Protein AF-A0A8T3RHS5-F1 (afdb_monomer)

Radius of gyration: 21.66 Å; Cα contacts (8 Å, |Δi|>4): 64; chains: 1; bounding box: 45×25×64 Å

Solvent-accessible surface area (backbone atoms only — not comparable to full-atom values): 4993 Å² total; per-residue (Å²): 110,71,66,56,52,51,51,30,51,50,26,48,51,51,25,53,52,33,49,54,50,30,52,55,30,49,53,49,23,53,53,27,46,55,48,23,54,50,34,44,55,33,31,78,69,68,74,46,57,71,64,60,25,53,54,26,46,51,51,21,50,57,30,44,53,52,24,54,55,31,52,54,49,29,54,54,27,49,52,46,32,51,43,38,75,72,61,70,69,73,94,75,84,89,78,134

Sequence (96 aa):
MLTALEETEGALLDFGHEQARRQFLQASAQASQQAADLARQRYDAGATDFLSVLDAERTLLEAQDRLAASETRTVTALVAVYKALGGGIPVSDAKR

Foldseek 3Di:
DVVLVVQLVVLVVQLVVLVVVLVVLVVQLVVLVVQLVVQVVCVVVVNDPVVSNVVSVVSNVVSVVSNVVSVVSNVVSVVSNCCSVPDPPDPPDDDD

pLDDT: mean 88.78, std 15.37, range [38.69, 98.69]

Secondary structure (DSSP, 8-state):
-HHHHHHHHHHHHHHHHHHHHHHHHHHHHHHHHHHHHHHHHHHHTTSS-HHHHHHHHHHHHHHHHHHHHHHHHHHHHHHHHHHHHHH------S--

Nearest PDB structures (foldseek):
  6zre-assembly2_B  TM=8.855E-01  e=1.985E-02  Pseudomonas aeruginosa PAO1
  5azs-assembly1_C  TM=8.484E-01  e=3.901E-02  Pseudomonas aeruginosa PAO1
  6ixg-assembly2_B  TM=8.280E-01  e=2.502E-01  Homo sapiens
  5c21-assembly1_A  TM=5.551E-01  e=5.169E-02  Escherichia coli
  5c22-assembly4_D  TM=6.712E-01  e=2.365E-01  Escherichia coli

Structure (mmCIF, N/CA/C/O backbone):
data_AF-A0A8T3RHS5-F1
#
_entry.id   AF-A0A8T3RHS5-F1
#
loop_
_atom_site.group_PDB
_atom_site.id
_atom_site.type_symbol
_atom_site.label_atom_id
_atom_site.label_alt_id
_atom_site.label_comp_id
_atom_site.label_asym_id
_atom_site.label_entity_id
_atom_site.label_seq_id
_atom_site.pdbx_PDB_ins_code
_atom_site.Cartn_x
_atom_site.Cartn_y
_atom_site.Cartn_z
_atom_site.occupancy
_atom_site.B_iso_or_equiv
_atom_site.auth_seq_id
_atom_site.auth_comp_id
_atom_site.auth_asym_id
_atom_site.auth_atom_id
_atom_site.pdbx_PDB_model_num
ATOM 1 N N . MET A 1 1 ? 25.151 -0.572 -30.726 1.00 60.56 1 MET A N 1
ATOM 2 C CA . MET A 1 1 ? 24.568 -1.845 -30.243 1.00 60.56 1 MET A CA 1
ATOM 3 C C . MET A 1 1 ? 24.772 -2.049 -28.748 1.00 60.56 1 MET A C 1
ATOM 5 O O . MET A 1 1 ? 23.790 -2.369 -28.103 1.00 60.56 1 MET A O 1
ATOM 9 N N . LEU A 1 2 ? 25.965 -1.810 -28.184 1.00 71.00 2 LEU A N 1
ATOM 10 C CA . LEU A 1 2 ? 26.192 -1.930 -26.733 1.00 71.00 2 LEU A CA 1
ATOM 11 C C . LEU A 1 2 ? 25.244 -1.045 -25.895 1.00 71.00 2 LEU A C 1
ATOM 13 O O . LEU A 1 2 ? 24.611 -1.542 -24.978 1.00 71.00 2 LEU A O 1
ATOM 17 N N . THR A 1 3 ? 25.047 0.213 -26.298 1.00 75.56 3 THR A N 1
ATOM 18 C CA . THR A 1 3 ? 24.155 1.168 -25.610 1.00 75.56 3 THR A CA 1
ATOM 19 C C . THR A 1 3 ? 22.690 0.724 -25.581 1.00 75.56 3 THR A C 1
ATOM 21 O O . THR A 1 3 ? 22.041 0.815 -24.553 1.00 75.56 3 THR A O 1
ATOM 24 N N . ALA A 1 4 ? 22.170 0.179 -26.685 1.00 72.31 4 ALA A N 1
ATOM 25 C CA . ALA A 1 4 ? 20.780 -0.283 -26.746 1.00 72.31 4 ALA A CA 1
ATOM 26 C C . ALA A 1 4 ? 20.539 -1.533 -25.876 1.00 72.31 4 ALA A C 1
ATOM 28 O O . ALA A 1 4 ? 19.453 -1.718 -25.327 1.00 72.31 4 ALA A O 1
ATOM 29 N N . LEU A 1 5 ? 21.555 -2.394 -25.740 1.00 77.12 5 LEU A N 1
ATOM 30 C CA . LEU A 1 5 ? 21.500 -3.546 -24.842 1.00 77.12 5 LEU A CA 1
ATOM 31 C C . LEU A 1 5 ? 21.523 -3.100 -23.374 1.00 77.12 5 LEU A C 1
ATOM 33 O O . LEU A 1 5 ? 20.706 -3.570 -22.591 1.00 77.12 5 LEU A O 1
ATOM 37 N N . GLU A 1 6 ? 22.400 -2.154 -23.037 1.00 81.88 6 GLU A N 1
ATOM 38 C CA . GLU A 1 6 ? 22.510 -1.561 -21.699 1.00 81.88 6 GLU A CA 1
ATOM 39 C C . GLU A 1 6 ? 21.215 -0.841 -21.277 1.00 81.88 6 GLU A C 1
ATOM 41 O O . GLU A 1 6 ? 20.723 -1.041 -20.169 1.00 81.88 6 GLU A O 1
ATOM 46 N N . GLU A 1 7 ? 20.589 -0.083 -22.183 1.00 77.19 7 GLU A N 1
ATOM 47 C CA . GLU A 1 7 ? 19.284 0.557 -21.950 1.00 77.19 7 GLU A CA 1
ATOM 48 C C . GLU A 1 7 ? 18.161 -0.464 -21.703 1.00 77.19 7 GLU A C 1
ATOM 50 O O . GLU A 1 7 ? 17.290 -0.252 -20.857 1.00 77.19 7 GLU A O 1
ATOM 55 N N . THR A 1 8 ? 18.182 -1.591 -22.420 1.00 85.12 8 THR A N 1
ATOM 56 C CA . THR A 1 8 ? 17.193 -2.666 -22.245 1.00 85.12 8 THR A CA 1
ATOM 57 C C . THR A 1 8 ? 17.382 -3.385 -20.912 1.00 85.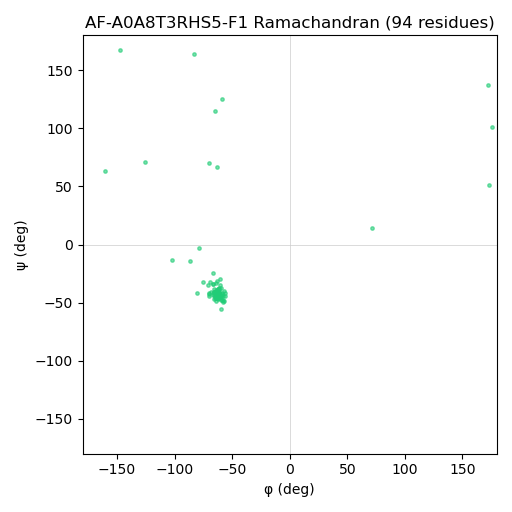12 8 THR A C 1
ATOM 59 O O . THR A 1 8 ? 16.403 -3.661 -20.217 1.00 85.12 8 THR A O 1
ATOM 62 N N . GLU A 1 9 ? 18.629 -3.674 -20.540 1.00 86.62 9 GLU A N 1
ATOM 63 C CA . GLU A 1 9 ? 18.970 -4.288 -19.257 1.00 86.62 9 GLU A CA 1
ATOM 64 C C . GLU A 1 9 ? 18.561 -3.385 -18.088 1.00 86.62 9 GLU A C 1
ATOM 66 O O . GLU A 1 9 ? 17.885 -3.849 -17.169 1.00 86.62 9 GLU A O 1
ATOM 71 N N . GLY A 1 10 ? 18.862 -2.085 -18.173 1.00 88.69 10 GLY A N 1
ATOM 72 C CA . GLY A 1 10 ? 18.422 -1.096 -17.189 1.00 88.69 10 GLY A CA 1
ATOM 73 C C . GLY A 1 10 ? 16.900 -1.071 -17.026 1.00 88.69 10 GLY A C 1
ATOM 74 O O . GLY A 1 10 ? 16.394 -1.194 -15.912 1.00 88.69 10 GLY A O 1
ATOM 75 N N . ALA A 1 11 ? 16.153 -1.016 -18.134 1.00 88.88 11 ALA A N 1
ATOM 76 C CA . ALA A 1 11 ? 14.691 -1.009 -18.092 1.00 88.88 11 ALA A CA 1
ATOM 77 C C . ALA A 1 11 ? 14.099 -2.292 -17.471 1.00 88.88 11 ALA A C 1
ATOM 79 O O . ALA A 1 11 ? 13.108 -2.229 -16.738 1.00 88.88 11 ALA A O 1
ATOM 80 N N . LEU A 1 12 ? 14.692 -3.459 -17.750 1.00 91.06 12 LEU A N 1
ATOM 81 C CA . LEU A 1 12 ? 14.258 -4.740 -17.182 1.00 91.06 12 LEU A CA 1
ATOM 82 C C . LEU A 1 12 ? 14.536 -4.829 -15.677 1.00 91.06 12 LEU A C 1
ATOM 84 O O . LEU A 1 12 ? 13.680 -5.312 -14.931 1.00 91.06 12 LEU A O 1
ATOM 88 N N . LEU A 1 13 ? 15.701 -4.351 -15.232 1.00 94.12 13 LEU A N 1
ATOM 89 C CA . LEU A 1 13 ? 16.052 -4.291 -13.812 1.00 94.12 13 LEU A CA 1
ATOM 90 C C . LEU A 1 13 ? 15.096 -3.373 -13.044 1.00 94.12 13 LEU A C 1
ATOM 92 O O . LEU A 1 13 ? 14.543 -3.781 -12.020 1.00 94.12 13 LEU A O 1
ATOM 96 N N . ASP A 1 14 ? 14.830 -2.178 -13.574 1.00 91.69 14 ASP A N 1
ATOM 97 C CA . ASP A 1 14 ? 13.896 -1.223 -12.973 1.00 91.69 14 ASP A CA 1
ATOM 98 C C . ASP A 1 14 ? 12.477 -1.797 -12.873 1.00 91.69 14 ASP A C 1
ATOM 100 O O . ASP A 1 14 ? 11.822 -1.687 -11.831 1.00 91.69 14 ASP A O 1
ATOM 104 N N . PHE A 1 15 ? 12.005 -2.472 -13.926 1.00 93.38 15 PHE A N 1
ATOM 105 C CA . PHE A 1 15 ? 10.711 -3.150 -13.906 1.00 93.38 15 PHE A CA 1
ATOM 106 C C . PHE A 1 15 ? 10.653 -4.254 -12.841 1.00 93.38 15 PHE A C 1
ATOM 108 O O . PHE A 1 15 ? 9.683 -4.319 -12.080 1.00 93.38 15 PHE A O 1
ATOM 115 N N . GLY A 1 16 ? 11.691 -5.090 -12.744 1.00 94.81 16 GLY A N 1
ATOM 116 C CA . GLY A 1 16 ? 11.775 -6.142 -11.731 1.00 94.81 16 GLY A CA 1
ATOM 117 C C . GLY A 1 16 ? 11.724 -5.588 -10.303 1.00 94.81 16 GLY A C 1
ATOM 118 O O . GLY A 1 16 ? 10.981 -6.101 -9.460 1.00 94.81 16 GLY A O 1
ATOM 119 N N . HIS A 1 17 ? 12.450 -4.498 -10.037 1.00 95.56 17 HIS A N 1
ATOM 120 C CA . HIS A 1 17 ? 12.427 -3.817 -8.742 1.00 95.56 17 HIS A CA 1
ATOM 121 C C . HIS A 1 17 ? 11.053 -3.223 -8.410 1.00 95.56 17 HIS A C 1
ATOM 123 O O . HIS A 1 17 ? 10.549 -3.426 -7.301 1.00 95.56 17 HIS A O 1
ATOM 129 N N . GLU A 1 18 ? 10.410 -2.525 -9.351 1.00 94.69 18 GLU A N 1
ATOM 130 C CA . GLU A 1 18 ? 9.076 -1.955 -9.119 1.00 94.69 18 GLU A CA 1
ATOM 131 C C . GLU A 1 18 ? 8.007 -3.043 -8.948 1.00 94.69 18 GLU A C 1
ATOM 133 O O . GLU A 1 18 ? 7.112 -2.893 -8.112 1.00 94.69 18 GLU A O 1
ATOM 138 N N . GLN A 1 19 ? 8.132 -4.181 -9.638 1.00 95.88 19 GLN A N 1
ATOM 139 C CA . GLN A 1 19 ? 7.236 -5.321 -9.446 1.00 95.88 19 GLN A CA 1
ATOM 140 C C . GLN A 1 19 ? 7.361 -5.920 -8.037 1.00 95.88 19 GLN A C 1
ATOM 142 O O . GLN A 1 19 ? 6.340 -6.151 -7.383 1.00 95.88 19 GLN A O 1
ATOM 147 N N . ALA A 1 20 ? 8.584 -6.135 -7.542 1.00 97.38 20 ALA A N 1
ATOM 148 C CA . ALA A 1 20 ? 8.808 -6.615 -6.178 1.00 97.38 20 ALA A CA 1
ATOM 149 C C . ALA A 1 20 ? 8.270 -5.613 -5.142 1.00 97.38 20 ALA A C 1
ATOM 151 O O . ALA A 1 20 ? 7.540 -5.981 -4.219 1.00 97.38 20 ALA A O 1
ATOM 152 N N . ARG A 1 21 ? 8.551 -4.319 -5.336 1.00 97.06 21 ARG A N 1
ATOM 153 C CA . ARG A 1 21 ? 8.037 -3.239 -4.485 1.00 97.06 21 ARG A CA 1
ATOM 154 C C . ARG A 1 21 ? 6.509 -3.216 -4.436 1.00 97.06 21 ARG A C 1
ATOM 156 O O . ARG A 1 21 ? 5.941 -3.095 -3.351 1.00 97.06 21 ARG A O 1
ATOM 163 N N . ARG A 1 22 ? 5.841 -3.361 -5.585 1.00 97.81 22 ARG A N 1
ATOM 164 C CA . ARG A 1 22 ? 4.375 -3.424 -5.670 1.00 97.81 22 ARG A CA 1
ATOM 165 C C . ARG A 1 22 ? 3.817 -4.578 -4.836 1.00 97.81 22 ARG A C 1
ATOM 167 O O . ARG A 1 22 ? 2.845 -4.368 -4.119 1.00 97.81 22 ARG A O 1
ATOM 174 N N . GLN A 1 23 ? 4.436 -5.759 -4.879 1.00 98.06 23 GLN A N 1
ATOM 175 C CA . GLN A 1 23 ? 3.995 -6.916 -4.087 1.00 98.06 23 GLN A CA 1
ATOM 176 C C . GLN A 1 23 ? 4.083 -6.649 -2.577 1.00 98.06 23 GLN A C 1
ATOM 178 O O . GLN A 1 23 ? 3.132 -6.930 -1.847 1.00 98.06 23 GLN A O 1
ATOM 183 N N . PHE A 1 24 ? 5.177 -6.042 -2.105 1.00 98.31 24 PHE A N 1
ATOM 184 C CA . PHE A 1 24 ? 5.302 -5.658 -0.694 1.00 98.31 24 PHE A CA 1
ATOM 185 C C . PHE A 1 24 ? 4.256 -4.621 -0.276 1.00 98.31 24 PHE A C 1
ATOM 187 O O . PHE A 1 24 ? 3.655 -4.738 0.792 1.00 98.31 24 PHE A O 1
ATOM 194 N N . LEU A 1 25 ? 4.001 -3.620 -1.121 1.00 98.31 25 LEU A N 1
ATOM 195 C CA . LEU A 1 25 ? 2.985 -2.601 -0.851 1.00 98.31 25 LEU A CA 1
ATOM 196 C C . LEU A 1 25 ? 1.569 -3.178 -0.863 1.00 98.31 25 LEU A C 1
ATOM 198 O O . LEU A 1 25 ? 0.739 -2.768 -0.057 1.00 98.31 25 LEU A O 1
ATOM 202 N N . GLN A 1 26 ? 1.306 -4.169 -1.714 1.00 98.50 26 GLN A N 1
ATO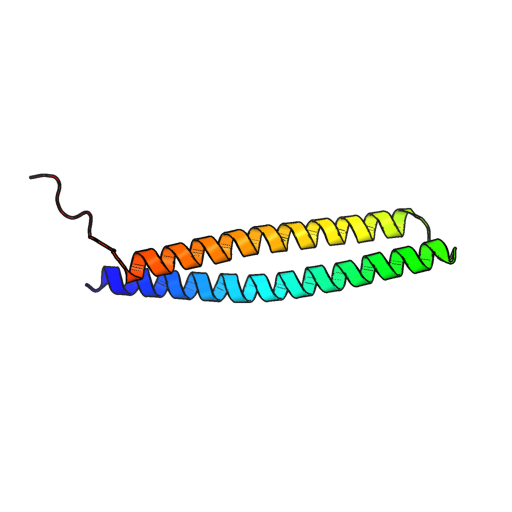M 203 C CA . GLN A 1 26 ? 0.038 -4.886 -1.728 1.00 98.50 26 GLN A CA 1
ATOM 204 C C . GLN A 1 26 ? -0.180 -5.648 -0.418 1.00 98.50 26 GLN A C 1
ATOM 206 O O . GLN A 1 26 ? -1.250 -5.534 0.180 1.00 98.50 26 GLN A O 1
ATOM 211 N N . ALA A 1 27 ? 0.838 -6.364 0.065 1.00 98.44 27 ALA A N 1
ATOM 212 C CA . ALA A 1 27 ? 0.776 -7.042 1.358 1.00 98.44 27 ALA A CA 1
ATOM 213 C C . ALA A 1 27 ? 0.582 -6.044 2.515 1.00 98.44 27 ALA A C 1
ATOM 215 O O . ALA A 1 27 ? -0.222 -6.284 3.414 1.00 98.44 27 ALA A O 1
ATOM 216 N N . SER A 1 28 ? 1.260 -4.890 2.464 1.00 98.25 28 SER A N 1
ATOM 217 C CA . SER A 1 28 ? 1.090 -3.815 3.449 1.00 98.25 28 SER A CA 1
ATOM 218 C C . SER A 1 28 ? -0.337 -3.266 3.463 1.00 98.25 28 SER A C 1
ATOM 220 O O . SER A 1 28 ? -0.908 -3.117 4.538 1.00 98.25 28 SER A O 1
ATOM 222 N N . ALA A 1 29 ? -0.930 -2.989 2.298 1.00 98.56 29 ALA A N 1
ATOM 223 C CA . ALA A 1 29 ? -2.300 -2.486 2.208 1.00 98.56 29 ALA A CA 1
ATOM 224 C C . ALA A 1 29 ?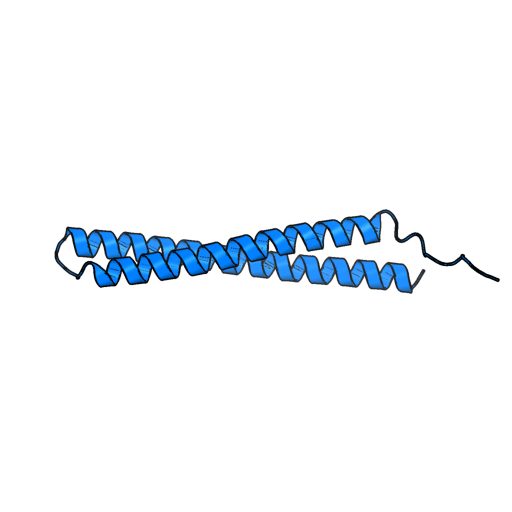 -3.320 -3.511 2.732 1.00 98.56 29 ALA A C 1
ATOM 226 O O . ALA A 1 29 ? -4.254 -3.145 3.441 1.00 98.56 29 ALA A O 1
ATOM 227 N N . GLN A 1 30 ? -3.110 -4.803 2.453 1.00 98.62 30 GLN A N 1
ATOM 228 C CA . GLN A 1 30 ? -3.941 -5.881 2.998 1.00 98.62 30 GLN A CA 1
ATOM 229 C C . GLN A 1 30 ? -3.843 -5.975 4.526 1.00 98.62 30 GLN A C 1
ATOM 231 O O . GLN A 1 30 ? -4.863 -6.122 5.195 1.00 98.62 30 GLN A O 1
ATOM 236 N N . ALA A 1 31 ? -2.639 -5.854 5.090 1.00 98.56 31 ALA A N 1
ATOM 237 C CA . ALA A 1 31 ? -2.451 -5.850 6.538 1.00 98.56 31 ALA A CA 1
ATOM 238 C C . ALA A 1 31 ? -3.122 -4.631 7.197 1.00 98.56 31 ALA A C 1
ATOM 240 O O . ALA A 1 31 ? -3.799 -4.773 8.215 1.00 98.56 31 ALA A O 1
ATOM 241 N N . SER A 1 32 ? -2.998 -3.443 6.597 1.00 98.44 32 SER A N 1
ATOM 242 C CA . SER A 1 32 ? -3.685 -2.241 7.081 1.00 98.44 32 SER A CA 1
ATOM 243 C C . SER A 1 32 ? -5.209 -2.360 6.990 1.00 98.44 32 SER A C 1
ATOM 245 O O . SER A 1 32 ? -5.899 -1.868 7.878 1.00 98.44 32 SER A O 1
ATOM 247 N N . GLN A 1 33 ? -5.742 -3.060 5.981 1.00 98.69 33 GLN A N 1
ATOM 248 C CA . GLN A 1 33 ? -7.183 -3.318 5.871 1.00 98.69 33 GLN A CA 1
ATOM 249 C C . GLN A 1 33 ? -7.665 -4.172 7.043 1.00 98.69 33 GLN A C 1
ATOM 251 O O . GLN A 1 33 ? -8.613 -3.803 7.727 1.00 98.69 33 GLN A O 1
ATOM 256 N N . GLN A 1 34 ? -6.959 -5.268 7.332 1.00 98.62 34 GLN A N 1
ATOM 257 C CA . GLN A 1 34 ? -7.281 -6.134 8.468 1.00 98.62 34 GLN A CA 1
ATOM 258 C C . GLN A 1 34 ? -7.215 -5.377 9.803 1.00 98.62 34 GLN A C 1
ATOM 260 O O . GLN A 1 34 ? -8.037 -5.610 10.689 1.00 98.62 34 GLN A O 1
ATOM 265 N N . ALA A 1 35 ? -6.260 -4.453 9.950 1.00 98.19 35 ALA A N 1
ATOM 266 C CA . ALA A 1 35 ? -6.157 -3.604 11.133 1.00 98.19 35 ALA A CA 1
ATOM 267 C C . ALA A 1 35 ? -7.352 -2.644 11.270 1.00 98.19 35 ALA A C 1
ATOM 269 O O . ALA A 1 35 ? -7.898 -2.520 12.367 1.00 98.19 35 ALA A O 1
ATOM 270 N N . ALA A 1 36 ? -7.787 -2.011 10.175 1.00 98.56 36 ALA A N 1
ATOM 271 C CA . ALA A 1 36 ? -8.968 -1.147 10.160 1.00 98.56 36 ALA A CA 1
ATOM 272 C C . ALA A 1 36 ? -10.251 -1.927 10.490 1.00 98.56 36 ALA A C 1
ATOM 274 O O . ALA A 1 36 ? -11.033 -1.496 11.340 1.00 98.56 36 ALA A O 1
ATOM 275 N N . ASP A 1 37 ? -10.419 -3.118 9.910 1.00 98.44 37 ASP A N 1
ATOM 276 C CA . ASP A 1 37 ? -11.563 -3.993 10.177 1.00 98.44 37 ASP A CA 1
ATOM 277 C C . ASP A 1 37 ? -11.608 -4.416 11.655 1.00 98.44 37 ASP A C 1
ATOM 279 O O . ASP A 1 37 ? -12.661 -4.375 12.296 1.00 98.44 37 ASP A O 1
ATOM 283 N N . LEU A 1 38 ? -10.457 -4.776 12.234 1.00 98.25 38 LEU A N 1
ATOM 284 C CA . LEU A 1 38 ? -10.351 -5.126 13.651 1.00 98.25 38 LEU A CA 1
ATOM 285 C C . LEU A 1 38 ? -10.630 -3.924 14.565 1.00 98.25 38 LEU A C 1
ATOM 287 O O . LEU A 1 38 ? -11.290 -4.075 15.595 1.00 98.25 38 LEU A O 1
ATOM 291 N N . ALA A 1 39 ? -10.135 -2.736 14.212 1.00 98.12 39 ALA A N 1
ATOM 292 C CA . ALA A 1 39 ? -10.403 -1.515 14.965 1.00 98.12 39 ALA A CA 1
ATOM 293 C C . ALA A 1 39 ? -11.905 -1.195 14.968 1.00 98.12 39 ALA A C 1
ATOM 295 O O . ALA A 1 39 ? -12.467 -0.923 16.031 1.00 98.12 39 ALA A O 1
ATOM 296 N N . ARG A 1 40 ? -12.575 -1.321 13.813 1.00 98.06 40 ARG A N 1
ATOM 297 C CA . ARG A 1 40 ? -14.031 -1.168 13.696 1.00 98.06 40 ARG A CA 1
ATOM 298 C C . ARG A 1 40 ? -14.771 -2.152 14.5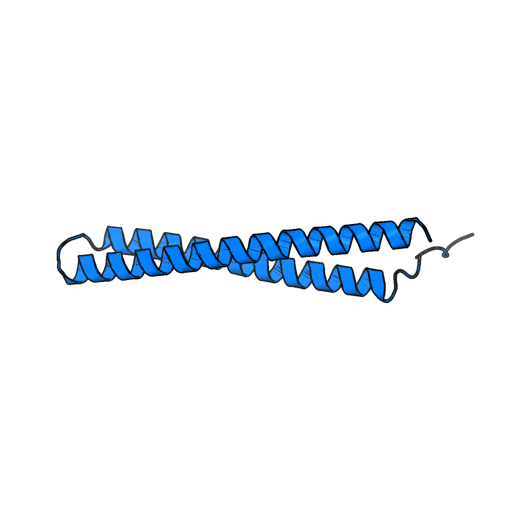99 1.00 98.06 40 ARG A C 1
ATOM 300 O O . ARG A 1 40 ? -15.581 -1.718 15.409 1.00 98.06 40 ARG A O 1
ATOM 307 N N . GLN A 1 41 ? -14.422 -3.438 14.549 1.00 98.25 41 GLN A N 1
ATOM 308 C CA . GLN A 1 41 ? -15.043 -4.462 15.401 1.00 98.25 41 GLN A CA 1
ATOM 309 C C . GLN A 1 41 ? -14.883 -4.160 16.897 1.00 98.25 41 GLN A C 1
ATOM 311 O O . GLN A 1 41 ? -15.822 -4.328 17.673 1.00 98.25 41 GLN A O 1
ATOM 316 N N . ARG A 1 42 ? -13.700 -3.696 17.323 1.00 97.69 42 ARG A N 1
ATOM 317 C CA . ARG A 1 42 ? -13.461 -3.304 18.721 1.00 97.69 42 ARG A CA 1
ATOM 318 C C . ARG A 1 42 ? -14.287 -2.088 19.123 1.00 97.69 42 ARG A C 1
ATOM 320 O O . ARG A 1 42 ? -14.759 -2.047 20.255 1.00 97.69 42 ARG A O 1
ATOM 327 N N . TYR A 1 43 ? -14.447 -1.115 18.229 1.00 97.75 43 TYR A N 1
ATOM 328 C CA . TYR A 1 43 ? -15.273 0.065 18.478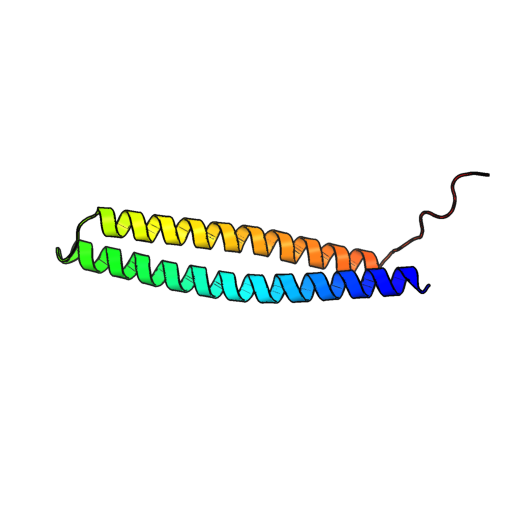 1.00 97.75 43 TYR A CA 1
ATOM 329 C C . TYR A 1 43 ? -16.749 -0.318 18.613 1.00 97.75 43 TYR A C 1
ATOM 331 O O . TYR A 1 43 ? -17.389 0.067 19.588 1.00 97.75 43 TYR A O 1
ATOM 339 N N . ASP A 1 44 ? -17.256 -1.150 17.702 1.00 97.12 44 ASP A N 1
ATOM 340 C CA . ASP A 1 44 ? -18.644 -1.625 17.720 1.00 97.12 44 ASP A CA 1
ATOM 341 C C . ASP A 1 44 ? -18.944 -2.462 18.977 1.00 97.12 44 ASP A C 1
ATOM 343 O O . ASP A 1 44 ? -20.047 -2.420 19.520 1.00 97.12 44 ASP A O 1
ATOM 347 N N . ALA A 1 45 ? -17.939 -3.180 19.490 1.00 97.50 45 ALA A N 1
ATOM 348 C CA . ALA A 1 45 ? -18.003 -3.898 20.761 1.00 97.50 45 ALA A CA 1
ATOM 349 C C . ALA A 1 45 ? -17.827 -2.997 22.005 1.00 97.50 45 ALA A C 1
ATOM 351 O O . ALA A 1 45 ? -17.876 -3.497 23.129 1.00 97.50 45 ALA A O 1
ATOM 352 N N . GLY A 1 46 ? -17.582 -1.693 21.835 1.00 95.75 46 GLY A N 1
ATOM 353 C CA . GLY A 1 46 ? -17.342 -0.740 22.925 1.00 95.75 46 GLY A CA 1
ATOM 354 C C . GLY A 1 46 ? -15.986 -0.895 23.627 1.00 95.75 46 GLY A C 1
ATOM 355 O O . GLY A 1 46 ? -15.792 -0.354 24.713 1.00 95.75 46 GLY A O 1
ATOM 356 N N . ALA A 1 47 ? -15.048 -1.638 23.035 1.00 93.50 47 ALA A N 1
ATOM 357 C CA . ALA A 1 47 ? -13.735 -1.934 23.610 1.00 93.50 47 ALA A CA 1
ATOM 358 C C . ALA A 1 47 ? -12.667 -0.867 23.303 1.00 93.50 47 ALA A C 1
ATOM 360 O O . ALA A 1 47 ? -11.594 -0.878 23.906 1.00 93.50 47 ALA A O 1
ATOM 361 N N . THR A 1 48 ? -12.920 0.031 22.348 1.00 93.50 48 THR A N 1
ATOM 362 C CA . THR A 1 48 ? -12.016 1.129 21.979 1.00 93.50 48 THR A CA 1
ATOM 363 C C . THR A 1 48 ? -12.803 2.358 21.526 1.00 93.50 48 THR A C 1
ATOM 365 O O . THR A 1 48 ? -14.012 2.281 21.306 1.00 93.50 48 THR A O 1
ATOM 368 N N . ASP A 1 49 ? -12.126 3.497 21.412 1.00 95.25 49 ASP A N 1
ATOM 369 C CA . ASP A 1 49 ? -12.720 4.741 20.936 1.00 95.25 49 ASP A CA 1
ATOM 370 C C . ASP A 1 49 ? -12.764 4.819 19.401 1.00 95.25 49 ASP A C 1
ATOM 372 O O . ASP A 1 49 ? -12.107 4.073 18.675 1.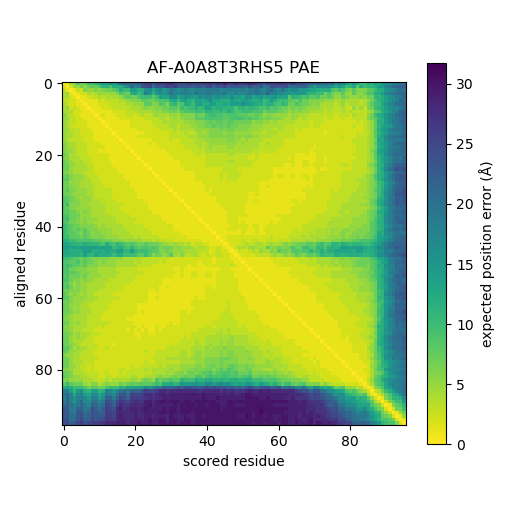00 95.25 49 ASP A O 1
ATOM 376 N N . PHE A 1 50 ? -13.569 5.748 18.881 1.00 95.81 50 PHE A N 1
ATOM 377 C CA . PHE A 1 50 ? -13.685 5.946 17.434 1.00 95.81 50 PHE A CA 1
ATOM 378 C C . PHE A 1 50 ? -12.388 6.48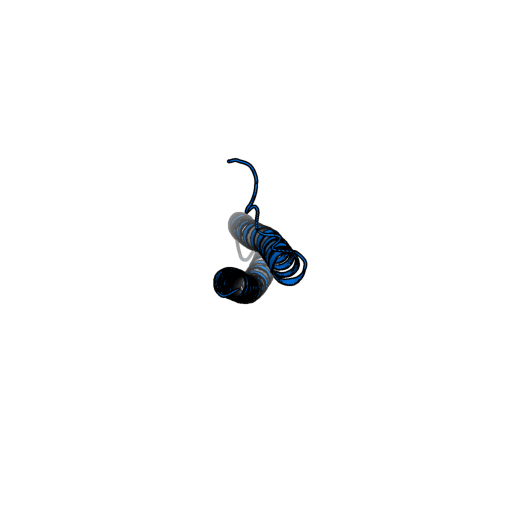8 16.807 1.00 95.81 50 PHE A C 1
ATOM 380 O O . PHE A 1 50 ? -12.135 6.261 15.624 1.00 95.81 50 PHE A O 1
ATOM 387 N N . LEU A 1 51 ? -11.547 7.173 17.594 1.00 97.25 51 LEU A N 1
ATOM 388 C CA . LEU A 1 51 ? -10.255 7.693 17.139 1.00 97.25 51 LEU A CA 1
ATOM 389 C C . LEU A 1 51 ? -9.312 6.569 16.709 1.00 97.25 51 LEU A C 1
ATOM 391 O O . LEU A 1 51 ? -8.651 6.699 15.684 1.00 97.25 51 LEU A O 1
ATOM 395 N N . SER A 1 52 ? -9.314 5.447 17.430 1.00 95.94 52 SER A N 1
ATOM 396 C CA . SER A 1 52 ? -8.529 4.264 17.071 1.00 95.94 52 SER A CA 1
ATOM 397 C C . SER A 1 52 ? -8.912 3.700 15.701 1.00 95.94 52 SER A C 1
ATOM 399 O O . SER A 1 52 ? -8.070 3.142 14.998 1.00 95.94 52 SER A O 1
ATOM 401 N N . VAL A 1 53 ? -10.169 3.869 15.283 1.00 98.00 53 VAL A N 1
ATOM 402 C CA . VAL A 1 53 ? -10.600 3.437 13.952 1.00 98.00 53 VAL A CA 1
ATOM 403 C C . VAL A 1 53 ? -10.216 4.437 12.874 1.00 98.00 53 VAL A C 1
ATOM 405 O O . VAL A 1 53 ? -9.720 4.027 11.831 1.00 98.00 53 VAL A O 1
ATOM 408 N N . LEU A 1 54 ? -10.374 5.736 13.138 1.00 98.25 54 LEU A N 1
ATOM 409 C CA . LEU A 1 54 ? -9.909 6.791 12.234 1.00 98.25 54 LEU A CA 1
ATOM 410 C C . LEU A 1 54 ? -8.405 6.682 11.951 1.00 98.25 54 LEU A C 1
ATOM 412 O O . LEU A 1 54 ? -7.979 6.869 10.815 1.00 98.25 54 LEU A O 1
ATOM 416 N N . ASP A 1 55 ? -7.601 6.365 12.966 1.00 98.12 55 ASP A N 1
ATOM 417 C CA . ASP A 1 55 ? -6.155 6.180 12.812 1.00 98.12 55 ASP A CA 1
ATOM 418 C C . ASP A 1 55 ? -5.816 4.955 11.942 1.00 98.12 55 ASP A C 1
ATOM 420 O O . ASP A 1 55 ? -4.976 5.025 11.036 1.00 98.12 55 ASP A O 1
ATOM 424 N N . ALA A 1 56 ? -6.535 3.846 12.140 1.00 98.00 56 ALA A N 1
ATOM 425 C CA . ALA A 1 56 ? -6.381 2.647 11.322 1.00 98.00 56 ALA A CA 1
ATOM 426 C C . ALA A 1 56 ? -6.841 2.866 9.866 1.00 98.00 56 ALA A C 1
ATOM 428 O O . ALA A 1 56 ? -6.136 2.475 8.934 1.00 98.00 56 ALA A O 1
ATOM 429 N N . GLU A 1 57 ? -7.976 3.538 9.654 1.00 98.25 57 GLU A N 1
ATOM 430 C CA . GLU A 1 57 ? -8.485 3.916 8.328 1.00 98.25 57 GLU A CA 1
ATOM 431 C C . GLU A 1 57 ? -7.525 4.879 7.610 1.00 98.25 57 GLU A C 1
ATOM 433 O O . GLU A 1 57 ? -7.255 4.712 6.420 1.00 98.25 57 GLU A O 1
ATOM 438 N N . ARG A 1 58 ? -6.932 5.842 8.328 1.00 98.50 58 ARG A N 1
ATOM 439 C CA . ARG A 1 58 ? -5.894 6.728 7.781 1.00 98.50 58 ARG A CA 1
ATOM 440 C C . ARG A 1 58 ? -4.659 5.943 7.344 1.00 98.50 58 ARG A C 1
ATOM 442 O O . ARG A 1 58 ? -4.146 6.167 6.250 1.00 98.50 58 ARG A O 1
ATOM 449 N N . THR A 1 59 ? -4.195 5.014 8.174 1.00 98.38 59 THR A N 1
ATOM 450 C CA . THR A 1 59 ? -3.045 4.157 7.850 1.00 98.38 59 THR A CA 1
ATOM 451 C C . THR A 1 59 ? -3.321 3.294 6.616 1.00 98.38 59 THR A C 1
ATOM 453 O O . THR A 1 59 ? -2.456 3.152 5.751 1.00 98.38 59 THR A O 1
ATOM 456 N N . LEU A 1 60 ? -4.534 2.743 6.506 1.00 98.62 60 LEU A N 1
ATOM 457 C CA . LEU A 1 60 ? -4.992 2.013 5.326 1.00 98.62 60 LEU A CA 1
ATOM 458 C C . LEU A 1 60 ? -4.963 2.886 4.070 1.00 98.62 60 LEU A C 1
ATOM 460 O O . LEU A 1 60 ? -4.413 2.454 3.057 1.00 98.62 60 LEU A O 1
ATOM 464 N N . LEU A 1 61 ? -5.501 4.104 4.142 1.00 98.62 61 LEU A N 1
ATOM 465 C CA . LEU A 1 61 ? -5.502 5.036 3.017 1.00 98.62 61 LEU A CA 1
ATOM 466 C C . LEU A 1 61 ? -4.072 5.342 2.549 1.00 98.62 61 LEU A C 1
ATOM 468 O O . LEU A 1 61 ? -3.760 5.197 1.370 1.00 98.62 61 LEU A O 1
ATOM 472 N N . GLU A 1 62 ? -3.165 5.654 3.477 1.00 98.62 62 GLU A N 1
ATOM 473 C CA . GLU A 1 62 ? -1.758 5.904 3.149 1.00 98.62 62 GLU A CA 1
ATOM 474 C C . GLU A 1 62 ? -1.073 4.679 2.510 1.00 98.62 62 GLU A C 1
ATOM 476 O O . GLU A 1 62 ? -0.215 4.828 1.634 1.00 98.62 62 GLU A O 1
ATOM 481 N N . ALA A 1 63 ? -1.425 3.459 2.926 1.00 98.50 63 ALA A N 1
ATOM 482 C CA . ALA A 1 63 ? -0.903 2.232 2.327 1.00 98.50 63 ALA A CA 1
ATOM 483 C C . ALA A 1 63 ? -1.450 2.001 0.906 1.00 98.50 63 ALA A C 1
ATOM 485 O O . ALA A 1 63 ? -0.687 1.636 0.006 1.00 98.50 63 ALA A O 1
ATOM 486 N N . GLN A 1 64 ? -2.744 2.253 0.690 1.00 98.56 64 GLN A N 1
ATOM 487 C CA . GLN A 1 64 ? -3.393 2.164 -0.621 1.00 98.56 64 GLN A CA 1
ATOM 488 C C . GLN A 1 64 ? -2.825 3.193 -1.607 1.00 98.56 64 GLN A C 1
ATOM 490 O O . GLN A 1 64 ? -2.510 2.832 -2.741 1.00 98.56 64 GLN A O 1
ATOM 495 N N . ASP A 1 65 ? -2.587 4.429 -1.165 1.00 98.62 65 ASP A N 1
ATOM 496 C CA . ASP A 1 65 ? -1.972 5.478 -1.987 1.00 98.62 65 ASP A CA 1
ATOM 497 C C . ASP A 1 65 ? -0.564 5.083 -2.450 1.00 98.62 65 ASP A C 1
ATOM 499 O O . ASP A 1 65 ? -0.203 5.226 -3.625 1.00 98.62 65 ASP A O 1
ATOM 503 N N . ARG A 1 66 ? 0.249 4.522 -1.543 1.00 98.25 66 ARG A N 1
ATOM 504 C CA . ARG A 1 66 ? 1.592 4.027 -1.889 1.00 98.25 66 ARG A CA 1
ATOM 505 C C . ARG A 1 66 ? 1.523 2.882 -2.893 1.00 98.25 66 ARG A C 1
ATOM 507 O O . ARG A 1 66 ? 2.338 2.863 -3.822 1.00 98.25 66 ARG A O 1
ATOM 514 N N . LEU A 1 67 ? 0.580 1.952 -2.715 1.00 98.44 67 LEU A N 1
ATOM 515 C CA . LEU A 1 67 ? 0.345 0.861 -3.657 1.00 98.44 67 LEU A CA 1
ATOM 516 C C . LEU A 1 67 ? -0.009 1.419 -5.037 1.00 98.44 67 LEU A C 1
ATOM 518 O O . LEU A 1 67 ? 0.728 1.138 -5.978 1.00 98.44 67 LEU A O 1
ATOM 522 N N . ALA A 1 68 ? -1.028 2.273 -5.149 1.00 98.06 68 ALA A N 1
ATOM 523 C CA . ALA A 1 68 ? -1.474 2.868 -6.413 1.00 98.06 68 ALA A CA 1
ATOM 524 C C . ALA A 1 68 ? -0.347 3.623 -7.145 1.00 98.06 68 ALA A C 1
ATOM 526 O O . ALA A 1 68 ? -0.144 3.469 -8.357 1.00 98.06 68 ALA A O 1
ATOM 527 N N . ALA A 1 69 ? 0.467 4.382 -6.403 1.00 97.81 69 ALA A N 1
ATOM 528 C CA . ALA A 1 69 ? 1.650 5.030 -6.959 1.00 97.81 69 ALA A CA 1
ATOM 529 C C . ALA A 1 69 ? 2.673 4.010 -7.502 1.00 97.81 69 ALA A C 1
ATOM 531 O O . ALA A 1 69 ? 3.302 4.248 -8.534 1.00 97.81 69 ALA A O 1
ATOM 532 N N . SER A 1 70 ? 2.846 2.866 -6.832 1.00 97.38 70 SER A N 1
ATOM 533 C CA . SER A 1 70 ? 3.728 1.786 -7.295 1.00 97.38 70 SER A CA 1
ATOM 534 C C . SER A 1 70 ? 3.182 1.046 -8.507 1.00 97.38 70 SER A C 1
ATOM 536 O O . SER A 1 70 ? 3.961 0.653 -9.372 1.00 97.38 70 SER A O 1
ATOM 538 N N . GLU A 1 71 ? 1.865 0.873 -8.612 1.00 96.69 71 GLU A N 1
ATOM 539 C CA . GLU A 1 71 ? 1.244 0.288 -9.804 1.00 96.69 71 GLU A CA 1
ATOM 540 C C . GLU A 1 71 ? 1.497 1.174 -11.027 1.00 96.69 71 GLU A C 1
ATOM 542 O O . GLU A 1 71 ? 1.937 0.685 -12.067 1.00 96.69 71 GLU A O 1
ATOM 547 N N . THR A 1 72 ? 1.343 2.491 -10.865 1.00 96.62 72 THR A N 1
ATOM 548 C CA . THR A 1 72 ? 1.635 3.479 -11.916 1.00 96.62 72 THR A CA 1
ATOM 549 C C . THR A 1 72 ? 3.098 3.416 -12.366 1.00 96.62 72 THR A C 1
ATOM 551 O O . THR A 1 72 ? 3.385 3.397 -13.567 1.00 96.62 72 THR A O 1
ATOM 554 N N . ARG A 1 73 ? 4.041 3.330 -11.417 1.00 94.94 73 ARG A N 1
ATOM 555 C CA . ARG A 1 73 ? 5.469 3.155 -11.727 1.00 94.94 73 ARG A CA 1
ATOM 556 C C . ARG A 1 73 ? 5.750 1.831 -12.432 1.00 94.94 73 ARG A C 1
ATOM 558 O O . ARG A 1 73 ? 6.457 1.835 -13.431 1.00 94.94 73 ARG A O 1
ATOM 565 N N . THR A 1 74 ? 5.144 0.733 -11.981 1.00 94.31 74 THR A N 1
ATOM 566 C CA . THR A 1 74 ? 5.305 -0.597 -12.595 1.00 94.31 74 THR A CA 1
ATOM 567 C C . THR A 1 74 ? 4.857 -0.590 -14.059 1.00 94.31 74 THR A C 1
ATOM 569 O O . THR A 1 74 ? 5.563 -1.096 -14.928 1.00 94.31 74 THR A O 1
ATOM 572 N N . VAL A 1 75 ? 3.709 0.029 -14.358 1.00 93.50 75 VAL A N 1
ATOM 573 C CA . VAL A 1 75 ? 3.209 0.166 -15.737 1.00 93.50 75 VAL A CA 1
ATOM 574 C C . VAL A 1 75 ? 4.134 1.053 -16.573 1.00 93.50 75 VAL A C 1
ATOM 576 O O . VAL A 1 75 ? 4.431 0.725 -17.719 1.00 93.50 75 VAL A O 1
ATOM 579 N N . THR A 1 76 ? 4.636 2.147 -16.001 1.00 93.44 76 THR A N 1
ATOM 580 C CA . THR A 1 76 ? 5.574 3.046 -16.692 1.00 93.44 76 THR A CA 1
ATOM 581 C C . THR A 1 76 ? 6.893 2.339 -17.019 1.00 93.44 76 THR A C 1
ATOM 583 O O . THR A 1 76 ? 7.381 2.450 -18.144 1.00 93.44 76 THR A O 1
ATOM 586 N N . ALA A 1 77 ? 7.433 1.560 -16.078 1.00 90.94 77 ALA A N 1
ATOM 587 C CA . ALA A 1 77 ? 8.628 0.745 -16.279 1.00 90.94 77 ALA A CA 1
ATOM 588 C C . ALA A 1 77 ? 8.403 -0.324 -17.360 1.00 90.94 77 ALA A C 1
ATOM 590 O O . ALA A 1 77 ? 9.238 -0.496 -18.243 1.00 90.94 77 ALA A O 1
ATOM 591 N N . LEU A 1 78 ? 7.230 -0.966 -17.380 1.00 91.12 7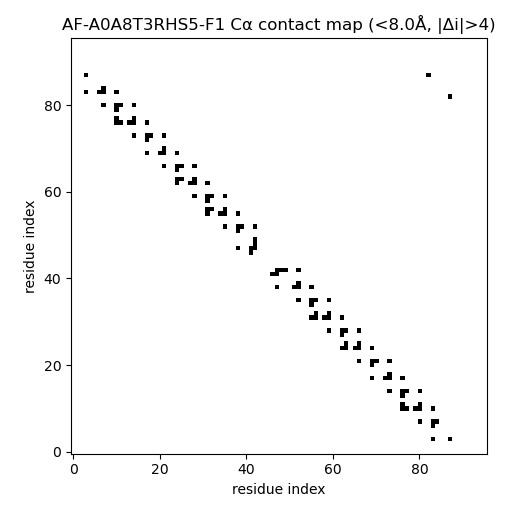8 LEU A N 1
ATOM 592 C CA . LEU A 1 78 ? 6.874 -1.912 -18.438 1.00 91.12 78 LEU A CA 1
ATOM 593 C C . LEU A 1 78 ? 6.841 -1.244 -19.823 1.00 91.12 78 LEU A C 1
ATOM 595 O O . LEU A 1 78 ? 7.344 -1.804 -20.795 1.00 91.12 78 LEU A O 1
ATOM 599 N N . VAL A 1 79 ? 6.293 -0.029 -19.929 1.00 90.62 79 VAL A N 1
ATOM 600 C CA . VAL A 1 79 ? 6.334 0.751 -21.179 1.00 90.62 79 VAL A CA 1
ATOM 601 C C . VAL A 1 79 ? 7.775 1.073 -21.589 1.00 90.62 79 VAL A C 1
ATOM 603 O O . VAL A 1 79 ? 8.084 1.018 -22.780 1.00 90.62 79 VAL A O 1
ATOM 606 N N . ALA A 1 80 ? 8.663 1.387 -20.641 1.00 88.56 80 ALA A N 1
ATOM 607 C CA . ALA A 1 80 ? 10.080 1.619 -20.925 1.00 88.56 80 ALA A CA 1
ATOM 608 C C . ALA A 1 80 ? 10.766 0.360 -21.480 1.00 88.56 80 ALA A C 1
ATOM 610 O O . ALA A 1 80 ? 11.459 0.449 -22.492 1.00 88.56 80 ALA A O 1
ATOM 611 N N . VAL A 1 81 ? 10.482 -0.814 -20.905 1.00 87.75 81 VAL A N 1
ATOM 612 C CA . VAL A 1 81 ? 10.948 -2.111 -21.424 1.00 87.75 81 VAL A CA 1
ATOM 613 C C . VAL A 1 81 ? 10.479 -2.328 -22.866 1.00 87.75 81 VAL A C 1
ATOM 615 O O . VAL A 1 81 ? 11.289 -2.647 -23.735 1.00 87.75 81 VAL A O 1
ATOM 618 N N . TYR A 1 82 ? 9.195 -2.092 -23.166 1.00 85.12 82 TYR A N 1
ATOM 619 C CA . TYR A 1 82 ? 8.678 -2.212 -24.536 1.00 85.12 82 TYR A CA 1
ATOM 620 C C . TYR A 1 82 ? 9.344 -1.239 -25.517 1.00 85.12 82 TYR A C 1
ATOM 622 O O . TYR A 1 82 ? 9.611 -1.612 -26.659 1.00 85.12 82 TYR A O 1
ATOM 630 N N . LYS A 1 83 ? 9.634 -0.005 -25.090 1.00 83.88 83 LYS A N 1
ATOM 631 C CA . LYS A 1 83 ? 10.347 0.980 -25.918 1.00 83.88 83 LYS A CA 1
ATOM 632 C C . LYS A 1 83 ? 11.782 0.541 -26.214 1.00 83.88 83 LYS A C 1
ATOM 634 O O . LYS A 1 83 ? 12.201 0.628 -27.367 1.00 83.88 83 LYS A O 1
ATOM 639 N N . ALA A 1 84 ? 12.493 0.036 -25.207 1.00 82.88 84 ALA A N 1
ATOM 640 C CA . ALA A 1 84 ? 13.863 -0.447 -25.356 1.00 82.88 84 ALA A CA 1
ATOM 641 C C . ALA A 1 84 ? 13.942 -1.674 -26.287 1.00 82.88 84 ALA A C 1
ATOM 643 O O . ALA A 1 84 ? 14.793 -1.724 -27.172 1.00 82.88 84 ALA A O 1
ATOM 644 N N . LEU A 1 85 ? 12.989 -2.608 -26.170 1.00 77.62 85 LEU A N 1
ATOM 645 C CA . LEU A 1 85 ? 12.914 -3.817 -27.003 1.00 77.62 85 LEU A CA 1
ATOM 646 C C . LEU A 1 85 ? 12.416 -3.565 -28.438 1.00 77.62 85 LEU A C 1
ATOM 648 O O . LEU A 1 85 ? 12.793 -4.296 -29.351 1.00 77.62 85 LEU A O 1
ATOM 652 N N . GLY A 1 86 ? 11.532 -2.582 -28.639 1.00 71.12 86 GLY A N 1
ATOM 653 C CA . GLY A 1 86 ? 10.808 -2.380 -29.900 1.00 71.12 86 GLY A CA 1
ATOM 654 C C . GLY A 1 86 ? 11.321 -1.252 -30.797 1.00 71.12 86 GLY A C 1
ATOM 655 O O . GLY A 1 86 ? 10.912 -1.179 -31.955 1.00 71.12 86 GLY A O 1
ATOM 656 N N . GLY A 1 87 ? 12.180 -0.355 -30.308 1.00 60.97 87 GLY A N 1
ATOM 657 C CA . GLY A 1 87 ? 12.537 0.815 -31.107 1.00 60.97 87 GLY A CA 1
ATOM 658 C C . GLY A 1 87 ? 13.386 1.861 -30.409 1.00 60.97 87 GLY A C 1
ATOM 659 O O . GLY A 1 87 ? 13.080 3.047 -30.523 1.00 60.97 87 GLY A O 1
ATOM 660 N N . GLY A 1 88 ? 14.495 1.463 -29.783 1.00 57.22 88 GLY A N 1
ATOM 661 C CA . GLY A 1 88 ? 15.640 2.362 -29.650 1.00 57.22 88 GLY A CA 1
ATOM 662 C C . GLY A 1 88 ? 16.189 2.712 -31.039 1.00 57.22 88 GLY A C 1
ATOM 663 O O . GLY A 1 88 ? 17.272 2.268 -31.404 1.00 57.22 88 GLY A O 1
ATOM 664 N N . ILE A 1 89 ? 15.426 3.442 -31.867 1.00 50.56 89 ILE A N 1
ATOM 665 C CA . ILE A 1 89 ? 15.991 4.123 -33.028 1.00 50.56 89 ILE A CA 1
ATOM 666 C C . ILE A 1 89 ? 16.921 5.164 -32.416 1.00 50.56 89 ILE A C 1
ATOM 668 O O . ILE A 1 89 ? 16.436 6.059 -31.716 1.00 50.56 89 ILE A O 1
ATOM 672 N N . PRO A 1 90 ? 18.241 5.057 -32.623 1.00 50.03 90 PRO A N 1
ATOM 673 C CA . PRO A 1 90 ? 19.130 6.097 -32.163 1.00 50.03 90 PRO A CA 1
ATOM 674 C C . PRO A 1 90 ? 18.686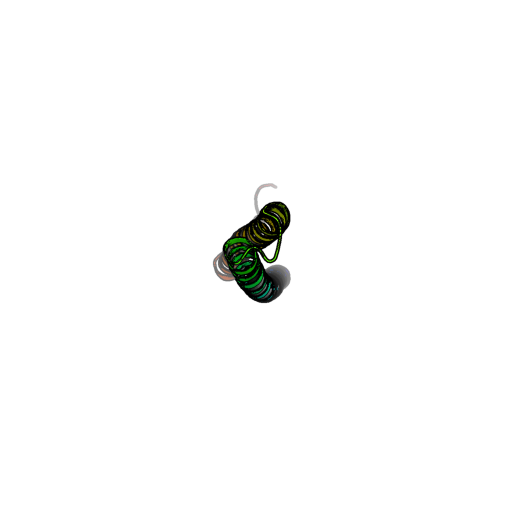 7.393 -32.841 1.00 50.03 90 PRO A C 1
ATOM 676 O O . PRO A 1 90 ? 18.612 7.464 -34.069 1.00 50.03 90 PRO A O 1
ATOM 679 N N . VAL A 1 91 ? 18.413 8.438 -32.058 1.00 53.16 91 VAL A N 1
ATOM 680 C CA . VAL A 1 91 ? 18.456 9.814 -32.567 1.00 53.16 91 VAL A CA 1
ATOM 681 C C . VAL A 1 91 ? 19.934 10.129 -32.820 1.00 53.16 91 VAL A C 1
ATOM 683 O O . VAL A 1 91 ? 20.591 10.856 -32.087 1.00 53.16 91 VAL A O 1
ATOM 686 N N . SER A 1 92 ? 20.476 9.485 -33.846 1.00 57.81 92 SER A N 1
ATOM 687 C CA . SER A 1 92 ? 21.774 9.723 -34.455 1.00 57.81 92 SER A CA 1
ATOM 688 C C . SER A 1 92 ? 21.498 9.942 -35.933 1.00 57.81 92 SER A C 1
ATOM 690 O O . SER A 1 92 ? 21.728 9.059 -36.749 1.00 57.81 92 SER A O 1
ATOM 692 N N . ASP A 1 93 ? 20.890 11.083 -36.244 1.00 52.31 93 ASP A N 1
ATOM 693 C CA . ASP A 1 93 ? 21.363 11.962 -37.315 1.00 52.31 93 ASP A CA 1
ATOM 694 C C . ASP A 1 93 ? 20.397 13.131 -37.500 1.00 52.31 93 ASP A C 1
ATOM 696 O O . ASP A 1 93 ? 19.357 13.010 -38.144 1.00 52.31 93 ASP A O 1
ATOM 700 N N . ALA A 1 94 ? 20.770 14.295 -36.962 1.00 41.00 94 ALA A N 1
ATOM 701 C CA . ALA A 1 94 ? 20.313 15.580 -37.484 1.00 41.00 94 ALA A CA 1
ATOM 702 C C . ALA A 1 94 ? 21.215 16.744 -37.032 1.00 41.00 94 ALA A C 1
ATOM 704 O O . ALA A 1 94 ? 20.748 17.656 -36.356 1.00 41.00 94 ALA A O 1
ATOM 705 N N . LYS A 1 95 ? 22.493 16.751 -37.434 1.00 38.75 95 LYS A N 1
ATOM 706 C CA . LYS A 1 95 ? 23.034 17.766 -38.364 1.00 38.75 95 LYS A CA 1
ATOM 707 C C . LYS A 1 95 ? 24.554 17.670 -38.512 1.00 38.75 95 LYS A C 1
ATOM 709 O O . LYS A 1 95 ? 25.282 17.522 -37.540 1.00 38.75 95 LYS A O 1
ATOM 714 N N . ARG A 1 96 ? 24.931 17.802 -39.785 1.00 38.69 96 ARG A N 1
ATOM 715 C CA . ARG A 1 96 ? 26.235 18.170 -40.343 1.00 38.69 96 ARG A CA 1
ATOM 716 C C . ARG A 1 96 ? 26.927 19.300 -39.594 1.00 38.69 96 ARG A C 1
ATOM 718 O O . ARG A 1 96 ? 26.193 20.217 -39.158 1.00 38.69 96 ARG A O 1
#

Mean predicted aligned error: 7.2 Å